Protein AF-A0A1G7RNS8-F1 (afdb_monomer_lite)

Sequence (143 aa):
MLADTDDGALLGLLHNKNTRREAFEQVLKKYQQKIYFFLRRTGLEHEVTDELVQDVFLKFWKLPNAEQESNSLIITLYRLSVARLKNSHPAGLQGLTQQEQIIVVLKTQEDFDFQEIAQIVAIPVNEVRSLFKTGIIKINDQL

Radius of gyration: 15.94 Å; chains: 1; bounding box: 41×28×45 Å

Organism: NCBI:txid551996

Secondary structure (DSSP, 8-state):
------HHHHHHHHHSTTTHHHHHHHHHHHHHHHHHHHHHHTT--HHHHHHHHHHHHHHHHHS-HHHHHTS-HHHHHHHHHHHHHTTS----STTS-HHHHHHHHHHHTS---HHHHHHHHTS-HHHHHHHHHHHHHHHHTT-

Structure (mmCIF, N/CA/C/O backbone):
data_AF-A0A1G7RNS8-F1
#
_entry.id   AF-A0A1G7RNS8-F1
#
loop_
_atom_site.group_PDB
_atom_site.id
_atom_site.type_symbol
_atom_site.label_atom_id
_atom_site.label_alt_id
_atom_site.label_comp_id
_atom_site.label_asym_id
_atom_site.label_entity_id
_atom_site.label_seq_id
_atom_site.pdbx_PDB_ins_code
_atom_site.Cartn_x
_atom_site.Cartn_y
_atom_site.Cartn_z
_atom_site.occupancy
_atom_site.B_iso_or_equiv
_atom_site.auth_seq_id
_atom_site.auth_comp_id
_atom_site.auth_asym_id
_atom_site.auth_atom_id
_atom_site.pdbx_PDB_model_num
ATOM 1 N N . MET A 1 1 ? -5.360 -5.399 -26.880 1.00 37.41 1 MET A N 1
ATOM 2 C CA . MET A 1 1 ? -5.325 -6.533 -25.934 1.00 37.41 1 MET A CA 1
ATOM 3 C C . MET A 1 1 ? -3.933 -6.526 -25.314 1.00 37.41 1 MET A C 1
ATOM 5 O O . MET A 1 1 ? -3.002 -6.996 -25.947 1.00 37.41 1 MET A O 1
ATOM 9 N N . LEU A 1 2 ? -3.736 -5.816 -24.199 1.00 38.81 2 LEU A N 1
ATOM 10 C CA . LEU A 1 2 ? -2.436 -5.799 -23.516 1.00 38.81 2 LEU A CA 1
ATOM 11 C C . LEU A 1 2 ? -2.506 -6.902 -22.473 1.00 38.81 2 LEU A C 1
ATOM 13 O O . LEU A 1 2 ? -3.398 -6.862 -21.629 1.00 38.81 2 LEU A O 1
ATOM 17 N N . ALA A 1 3 ? -1.665 -7.913 -22.670 1.00 41.41 3 ALA A N 1
ATOM 18 C CA . ALA A 1 3 ? -1.638 -9.139 -21.901 1.00 41.41 3 ALA A CA 1
ATOM 19 C C . ALA A 1 3 ? -1.590 -8.848 -20.401 1.00 41.41 3 ALA A C 1
ATOM 21 O O . ALA A 1 3 ? -0.997 -7.866 -19.954 1.00 41.41 3 ALA A O 1
ATOM 22 N N . ASP A 1 4 ? -2.239 -9.730 -19.658 1.00 59.00 4 ASP A N 1
ATOM 23 C CA . ASP A 1 4 ? -2.162 -9.863 -18.213 1.00 59.00 4 ASP A CA 1
ATOM 24 C C . ASP A 1 4 ? -0.733 -10.315 -17.855 1.00 59.00 4 ASP A C 1
ATOM 26 O O . ASP A 1 4 ? -0.477 -11.486 -17.590 1.00 59.00 4 ASP A O 1
ATOM 30 N N . THR A 1 5 ? 0.248 -9.420 -18.030 1.00 67.31 5 THR A N 1
ATOM 31 C CA . THR A 1 5 ? 1.661 -9.744 -17.829 1.00 67.31 5 THR A CA 1
ATOM 32 C C . THR A 1 5 ? 1.846 -10.125 -16.367 1.00 67.31 5 THR A C 1
ATOM 34 O O . THR A 1 5 ? 1.514 -9.352 -15.458 1.00 67.31 5 THR A O 1
ATOM 37 N N . ASP A 1 6 ? 2.352 -11.338 -16.160 1.00 85.75 6 ASP A N 1
ATOM 38 C CA . ASP A 1 6 ? 2.655 -11.876 -14.842 1.00 85.75 6 ASP A CA 1
ATOM 39 C C . ASP A 1 6 ? 3.647 -10.973 -14.091 1.00 85.75 6 ASP A C 1
ATOM 41 O O . ASP A 1 6 ? 4.542 -10.362 -14.686 1.00 85.75 6 ASP A O 1
ATOM 45 N N . ASP A 1 7 ? 3.490 -10.885 -12.772 1.00 88.12 7 ASP A N 1
ATOM 46 C CA . ASP A 1 7 ? 4.311 -10.010 -11.933 1.00 88.12 7 ASP A CA 1
ATOM 47 C C . ASP A 1 7 ? 5.791 -10.397 -11.955 1.00 88.12 7 ASP A C 1
ATOM 49 O O . ASP A 1 7 ? 6.652 -9.515 -11.952 1.00 88.12 7 ASP A O 1
ATOM 53 N N . GLY A 1 8 ? 6.101 -11.694 -12.044 1.00 87.06 8 GLY A N 1
ATOM 54 C CA . GLY A 1 8 ? 7.474 -12.172 -12.171 1.00 87.06 8 GLY A CA 1
ATOM 55 C C . GLY A 1 8 ? 8.115 -11.719 -13.483 1.00 87.06 8 GLY A C 1
ATOM 56 O O . GLY A 1 8 ? 9.261 -11.262 -13.497 1.00 87.06 8 GLY A O 1
ATOM 57 N N . ALA A 1 9 ? 7.360 -11.759 -14.583 1.00 90.19 9 ALA A N 1
ATOM 58 C CA . ALA A 1 9 ? 7.825 -11.247 -15.870 1.00 90.19 9 ALA A CA 1
ATOM 59 C C . ALA A 1 9 ? 8.035 -9.721 -15.839 1.00 90.19 9 ALA A C 1
ATOM 61 O O . ALA A 1 9 ? 9.057 -9.230 -16.326 1.00 90.19 9 ALA A O 1
ATOM 62 N N . LEU A 1 10 ? 7.113 -8.967 -15.225 1.00 92.12 10 LEU A N 1
ATOM 63 C CA . LEU A 1 10 ? 7.252 -7.516 -15.054 1.00 92.12 10 LEU A CA 1
ATOM 64 C C . LEU A 1 10 ? 8.487 -7.147 -14.225 1.00 92.12 10 LEU A C 1
ATOM 66 O O . LEU A 1 10 ? 9.198 -6.216 -14.601 1.00 92.12 10 LEU A O 1
ATOM 70 N N . LEU A 1 11 ? 8.780 -7.886 -13.151 1.00 91.00 11 LEU A N 1
ATOM 71 C CA . LEU A 1 11 ? 9.992 -7.697 -12.345 1.00 91.00 11 LEU A CA 1
ATOM 72 C C . LEU A 1 11 ? 11.264 -7.871 -13.179 1.00 91.00 11 LEU A C 1
ATOM 74 O O . LEU A 1 11 ? 12.132 -6.998 -13.173 1.00 91.00 11 LEU A O 1
ATOM 78 N N . GLY A 1 12 ? 11.349 -8.940 -13.977 1.00 90.38 12 GLY A N 1
ATOM 79 C CA . GLY A 1 12 ? 12.488 -9.151 -14.874 1.00 90.38 12 GLY A CA 1
ATOM 80 C C . GLY A 1 12 ? 12.701 -7.984 -15.848 1.00 90.38 12 GLY A C 1
ATOM 81 O O . GLY A 1 12 ? 13.829 -7.527 -16.052 1.00 90.38 12 GLY A O 1
ATOM 82 N N . LEU A 1 13 ? 11.612 -7.445 -16.407 1.00 92.31 13 LEU A N 1
ATOM 83 C CA . LEU A 1 13 ? 11.660 -6.301 -17.322 1.00 92.31 13 LEU A CA 1
ATOM 84 C C . LEU A 1 13 ? 11.985 -4.975 -16.614 1.00 92.31 13 LEU A C 1
ATOM 86 O O . LEU A 1 13 ? 12.632 -4.118 -17.218 1.00 92.31 13 LEU A O 1
ATOM 90 N N . LEU A 1 14 ? 11.582 -4.793 -15.353 1.00 92.75 14 LEU A N 1
ATOM 91 C CA . LEU A 1 14 ? 11.931 -3.619 -14.543 1.00 92.75 14 LEU A CA 1
ATOM 92 C C . LEU A 1 14 ? 13.438 -3.536 -14.271 1.00 92.75 14 LEU A C 1
ATOM 94 O O . LE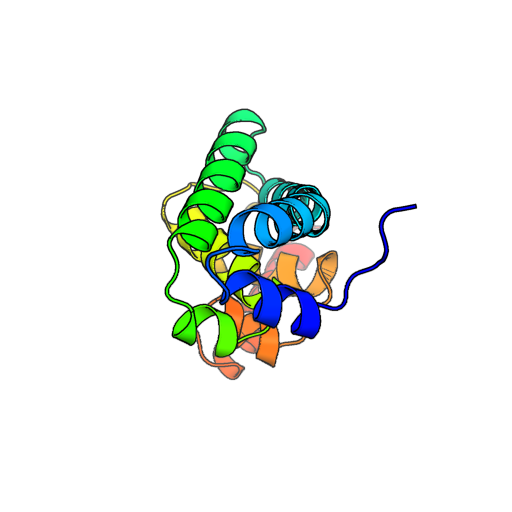U A 1 14 ? 14.001 -2.439 -14.223 1.00 92.75 14 LEU A O 1
ATOM 98 N N . HIS A 1 15 ? 14.113 -4.676 -14.126 1.00 90.44 15 HIS A N 1
ATOM 99 C CA . HIS A 1 15 ? 15.539 -4.699 -13.791 1.00 90.44 15 HIS A CA 1
ATOM 100 C C . HIS A 1 15 ? 16.447 -4.442 -14.992 1.00 90.44 15 HIS A C 1
ATOM 102 O O . HIS A 1 15 ? 17.586 -3.993 -14.826 1.00 90.44 15 HIS A O 1
ATOM 108 N N . ASN A 1 16 ? 15.942 -4.653 -16.206 1.00 91.94 16 ASN A N 1
ATOM 109 C CA . ASN A 1 16 ? 16.656 -4.3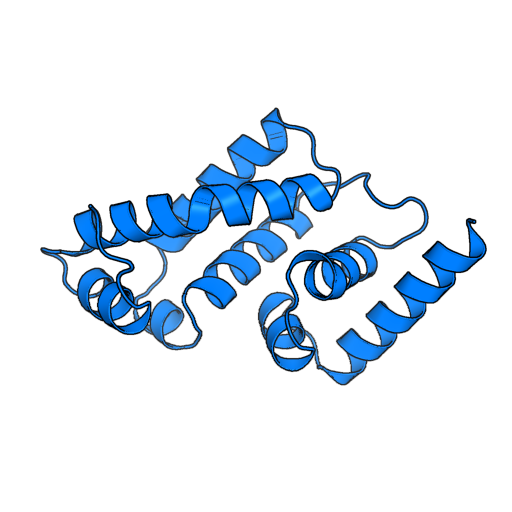28 -17.428 1.00 91.94 16 ASN A CA 1
ATOM 110 C C . ASN A 1 16 ? 16.423 -2.859 -17.818 1.00 91.94 16 ASN A C 1
ATOM 112 O O . ASN A 1 16 ? 15.309 -2.432 -18.104 1.00 91.94 16 ASN A O 1
ATOM 116 N N . LYS A 1 17 ? 17.511 -2.080 -17.885 1.00 92.31 17 LYS A N 1
ATOM 117 C CA . LYS A 1 17 ? 17.482 -0.637 -18.187 1.00 92.31 17 LYS A CA 1
ATOM 118 C C . LYS A 1 17 ? 16.749 -0.290 -19.486 1.00 92.31 17 LYS A C 1
ATOM 120 O O . LYS A 1 17 ? 16.117 0.759 -19.542 1.00 92.31 17 LYS A O 1
ATOM 125 N N . ASN A 1 18 ? 16.822 -1.154 -20.498 1.00 95.31 18 ASN A N 1
ATOM 126 C CA . ASN A 1 18 ? 16.217 -0.902 -21.807 1.00 95.31 18 ASN A CA 1
ATOM 127 C C . ASN A 1 18 ? 14.695 -1.099 -21.792 1.00 95.31 18 ASN A C 1
ATOM 129 O O . ASN A 1 18 ? 13.991 -0.423 -22.531 1.00 95.31 18 ASN A O 1
ATOM 133 N N . THR A 1 19 ? 14.189 -1.982 -20.927 1.00 95.19 19 THR A N 1
ATOM 134 C CA . THR A 1 19 ? 12.760 -2.328 -20.825 1.00 95.19 19 THR A CA 1
ATOM 135 C C . THR A 1 19 ? 12.081 -1.711 -19.603 1.00 95.19 19 THR A C 1
ATOM 137 O O . THR A 1 19 ? 10.857 -1.717 -19.509 1.00 95.19 19 THR A O 1
ATOM 140 N N . ARG A 1 20 ? 12.851 -1.140 -18.667 1.00 94.00 20 ARG A N 1
ATOM 141 C CA . ARG A 1 20 ? 12.362 -0.639 -17.374 1.00 94.00 20 ARG A CA 1
ATOM 142 C C . ARG A 1 20 ? 11.208 0.347 -17.509 1.00 94.00 20 ARG A C 1
ATOM 144 O O . ARG A 1 20 ? 10.253 0.265 -16.745 1.00 94.00 20 ARG A O 1
ATOM 151 N N . ARG A 1 21 ? 11.285 1.274 -18.470 1.00 95.38 21 ARG A N 1
ATOM 152 C CA . ARG A 1 21 ? 10.230 2.277 -18.699 1.00 95.38 21 ARG A CA 1
ATOM 153 C C . ARG A 1 21 ? 8.914 1.619 -19.117 1.00 95.38 21 ARG A C 1
ATOM 155 O O . ARG A 1 21 ? 7.886 1.882 -18.509 1.00 95.38 21 ARG A O 1
ATOM 162 N N . GLU A 1 22 ? 8.965 0.737 -20.106 1.00 95.00 22 GLU A N 1
ATOM 163 C CA . GLU A 1 22 ? 7.792 0.028 -20.637 1.00 95.00 22 GLU A CA 1
ATOM 164 C C . GLU A 1 22 ? 7.199 -0.932 -19.597 1.00 95.00 22 GLU A C 1
ATOM 166 O O . GLU A 1 22 ? 5.981 -1.053 -19.468 1.00 95.00 22 GLU A O 1
ATOM 171 N N . ALA A 1 23 ? 8.054 -1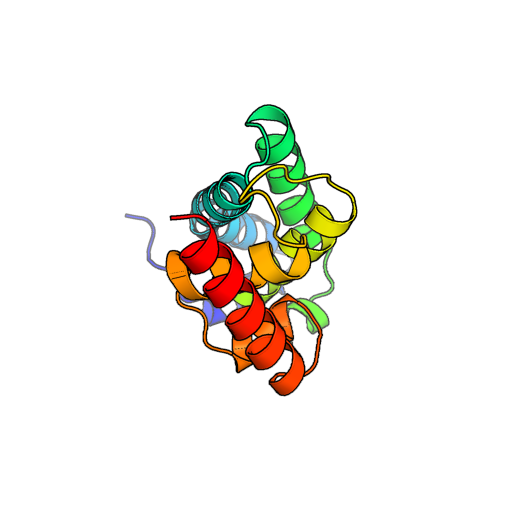.584 -18.807 1.00 94.56 23 ALA A N 1
ATOM 172 C CA . ALA A 1 23 ? 7.632 -2.409 -17.681 1.00 94.56 23 ALA A CA 1
ATOM 173 C C . ALA A 1 23 ? 6.912 -1.572 -16.616 1.00 94.56 23 ALA A C 1
ATOM 175 O O . ALA A 1 23 ? 5.852 -1.956 -16.130 1.00 94.56 23 ALA A O 1
ATOM 176 N N . PHE A 1 24 ? 7.442 -0.394 -16.287 1.00 95.38 24 PHE A N 1
ATOM 177 C CA . PHE A 1 24 ? 6.811 0.509 -15.332 1.00 95.38 24 PHE A CA 1
ATOM 178 C C . PHE A 1 24 ? 5.475 1.069 -15.834 1.00 95.38 24 PHE A C 1
ATOM 180 O O . PHE A 1 24 ? 4.533 1.166 -15.053 1.00 95.38 24 PHE A O 1
ATOM 187 N N . GLU A 1 25 ? 5.342 1.374 -17.126 1.00 96.00 25 GLU A N 1
ATOM 188 C CA . GLU A 1 25 ? 4.054 1.752 -17.728 1.00 96.00 25 GLU A CA 1
ATOM 189 C C . GLU A 1 25 ? 3.005 0.639 -17.567 1.00 96.00 25 GLU A C 1
ATOM 191 O O . GLU A 1 25 ? 1.842 0.915 -17.261 1.00 96.00 25 GLU A O 1
ATOM 196 N N . GLN A 1 26 ? 3.412 -0.628 -17.690 1.00 95.12 26 GLN A N 1
ATOM 197 C CA . GLN A 1 26 ? 2.534 -1.768 -17.413 1.00 95.12 26 GLN A CA 1
ATOM 198 C C . GLN A 1 26 ? 2.175 -1.879 -15.925 1.00 95.12 26 GLN A C 1
ATOM 200 O O . GLN A 1 26 ? 1.010 -2.109 -15.604 1.00 95.12 26 GLN A O 1
ATOM 205 N N . VAL A 1 27 ? 3.130 -1.653 -15.017 1.00 95.12 27 VAL A N 1
ATOM 206 C CA . VAL A 1 27 ? 2.881 -1.613 -13.563 1.00 95.12 27 VAL A CA 1
ATOM 207 C C . VAL A 1 27 ? 1.881 -0.512 -13.208 1.00 95.12 27 VAL A C 1
ATOM 209 O O . VAL A 1 27 ? 0.923 -0.777 -12.482 1.00 95.12 27 VAL A O 1
ATOM 212 N N . LEU A 1 28 ? 2.051 0.699 -13.748 1.00 95.94 28 LEU A N 1
ATOM 213 C CA . LEU A 1 28 ? 1.101 1.802 -13.577 1.00 95.94 28 LEU A CA 1
ATOM 214 C C . LEU A 1 28 ? -0.292 1.384 -14.040 1.00 95.94 28 LEU A C 1
ATOM 216 O O . LEU A 1 28 ? -1.248 1.444 -13.269 1.00 95.94 28 LEU A O 1
ATOM 220 N N . LYS A 1 29 ? -0.401 0.888 -15.274 1.00 95.25 29 LYS A N 1
ATOM 221 C CA . LYS A 1 29 ? -1.680 0.468 -15.848 1.00 95.25 29 LYS A CA 1
ATOM 222 C C . LYS A 1 29 ? -2.369 -0.622 -15.021 1.00 95.25 29 LYS A C 1
ATOM 224 O O . LYS A 1 29 ? -3.591 -0.605 -14.901 1.00 95.25 29 LYS A O 1
ATOM 229 N N . LYS A 1 30 ? -1.598 -1.560 -14.467 1.00 94.69 30 LYS A N 1
ATOM 230 C CA . LYS A 1 30 ? -2.107 -2.691 -13.682 1.00 94.69 30 LYS A CA 1
ATOM 231 C C . LYS A 1 30 ? -2.537 -2.278 -12.273 1.00 94.69 30 LYS A C 1
ATOM 233 O O . LYS A 1 30 ? -3.543 -2.778 -11.775 1.00 94.69 30 LYS A O 1
ATOM 238 N N . TYR A 1 31 ? -1.808 -1.362 -11.633 1.00 96.50 31 TYR A N 1
ATOM 239 C CA . TYR A 1 31 ? -1.936 -1.137 -10.191 1.00 96.50 31 TYR A CA 1
ATOM 240 C C . TYR A 1 31 ? -2.408 0.249 -9.767 1.00 96.50 31 TYR A C 1
ATOM 242 O O . TYR A 1 31 ? -2.889 0.383 -8.644 1.00 96.50 31 TYR A O 1
ATOM 250 N N . GLN A 1 32 ? -2.337 1.271 -10.622 1.00 96.88 32 GLN A N 1
ATOM 251 C CA . GLN A 1 32 ? -2.677 2.645 -10.236 1.00 96.88 32 GLN A CA 1
ATOM 252 C C . GLN A 1 32 ? -4.090 2.755 -9.658 1.00 96.88 32 GLN A C 1
ATOM 254 O O . GLN A 1 32 ? -4.269 3.300 -8.572 1.00 96.88 32 GLN A O 1
ATOM 259 N N . GLN A 1 33 ? -5.084 2.186 -10.344 1.00 96.44 33 GLN A N 1
ATOM 260 C CA . GLN A 1 33 ? -6.474 2.219 -9.889 1.00 96.44 33 GLN A CA 1
ATOM 261 C C . GLN A 1 33 ? -6.666 1.474 -8.558 1.00 96.44 33 GLN A C 1
ATOM 263 O O . GLN A 1 33 ? -7.398 1.935 -7.685 1.00 96.44 33 GLN A O 1
ATOM 268 N N . LYS A 1 34 ? -5.992 0.334 -8.384 1.00 95.69 34 LYS A N 1
ATOM 269 C CA . LYS A 1 34 ? -6.067 -0.461 -7.156 1.00 95.69 34 LYS A CA 1
ATOM 270 C C . LYS A 1 34 ? -5.496 0.313 -5.961 1.00 95.69 34 LYS A C 1
ATOM 272 O O . LYS A 1 34 ? -6.166 0.429 -4.938 1.00 95.69 34 LYS A O 1
ATOM 277 N N . ILE A 1 35 ? -4.320 0.923 -6.125 1.00 97.75 35 ILE A N 1
ATOM 278 C CA . ILE A 1 35 ? -3.698 1.763 -5.090 1.00 97.75 35 ILE A CA 1
ATOM 279 C C . ILE A 1 35 ? -4.552 2.997 -4.781 1.00 97.75 35 ILE A C 1
ATOM 281 O O . ILE A 1 35 ? -4.745 3.330 -3.614 1.00 97.75 35 ILE A O 1
ATOM 285 N N . TYR A 1 36 ? -5.123 3.633 -5.805 1.00 97.19 36 TYR A N 1
ATOM 286 C CA . TYR A 1 36 ? -6.044 4.752 -5.628 1.00 97.19 36 TYR A CA 1
ATOM 287 C C . TYR A 1 36 ? -7.252 4.373 -4.766 1.00 97.19 36 TYR A C 1
ATOM 289 O O . TYR A 1 36 ? -7.557 5.049 -3.783 1.00 97.19 36 TYR A O 1
ATOM 297 N N . PHE A 1 37 ? -7.931 3.269 -5.092 1.00 96.19 37 PHE A N 1
ATOM 298 C CA . PHE A 1 37 ? -9.102 2.843 -4.330 1.00 96.19 37 PHE A CA 1
ATOM 299 C C . PHE A 1 37 ? -8.757 2.427 -2.902 1.00 96.19 37 PHE A C 1
ATOM 301 O O . PHE A 1 37 ? -9.506 2.769 -1.989 1.00 96.19 37 PHE A O 1
ATOM 308 N N . PHE A 1 38 ? -7.624 1.756 -2.690 1.00 95.38 38 PHE A N 1
ATOM 309 C CA . PHE A 1 38 ? -7.133 1.456 -1.347 1.00 95.38 38 PHE A CA 1
ATOM 310 C C . PHE A 1 38 ? -6.964 2.735 -0.511 1.00 95.38 38 PHE A C 1
ATOM 312 O O . PHE A 1 38 ? -7.515 2.832 0.585 1.00 95.38 38 PHE A O 1
ATOM 319 N N . LEU A 1 39 ? -6.267 3.743 -1.044 1.00 94.62 39 LEU A N 1
ATOM 320 C CA . LEU A 1 39 ? -6.059 5.024 -0.363 1.00 94.62 39 LEU A CA 1
ATOM 321 C C . LEU A 1 39 ? -7.382 5.772 -0.120 1.00 94.62 39 LEU A C 1
ATOM 323 O O . LEU A 1 39 ? -7.583 6.330 0.953 1.00 94.62 39 LEU A O 1
ATOM 327 N N . ARG A 1 40 ? -8.342 5.722 -1.050 1.00 92.94 40 ARG A N 1
ATOM 328 C CA . ARG A 1 40 ? -9.683 6.299 -0.835 1.00 92.94 40 ARG A CA 1
ATOM 329 C C . ARG A 1 40 ? -10.461 5.602 0.275 1.00 92.94 40 ARG A C 1
ATOM 331 O O . ARG A 1 40 ? -11.172 6.265 1.026 1.00 92.94 40 ARG A O 1
ATOM 338 N N . ARG A 1 41 ? -10.324 4.281 0.417 1.00 91.12 41 ARG A N 1
ATOM 339 C CA . ARG A 1 41 ? -10.977 3.505 1.488 1.00 91.12 41 ARG A CA 1
ATOM 340 C C . ARG A 1 41 ? -10.446 3.842 2.878 1.00 91.12 41 ARG A C 1
ATOM 342 O O . ARG A 1 41 ? -11.141 3.582 3.857 1.00 91.12 41 ARG A O 1
ATOM 349 N N . THR A 1 42 ? -9.272 4.466 2.986 1.00 88.25 42 THR A N 1
ATOM 350 C CA . THR A 1 42 ? -8.800 5.022 4.262 1.00 88.25 42 THR A CA 1
ATOM 351 C C . THR A 1 42 ? -9.423 6.392 4.579 1.00 88.25 42 THR A C 1
ATOM 353 O O . THR A 1 42 ? -9.165 6.965 5.632 1.00 88.25 42 THR A O 1
ATOM 356 N N . GLY A 1 43 ? -10.315 6.916 3.735 1.00 87.94 43 GLY A N 1
ATOM 357 C CA . GLY A 1 43 ? -11.015 8.178 3.987 1.00 87.94 43 GLY A CA 1
ATOM 358 C C . GLY A 1 43 ? -10.170 9.418 3.697 1.00 87.94 43 GLY A C 1
ATOM 359 O O . GLY A 1 43 ? -10.411 10.468 4.281 1.00 87.94 43 GLY A O 1
ATOM 360 N N . LEU A 1 44 ? -9.164 9.300 2.829 1.00 90.06 44 LEU A N 1
ATOM 361 C CA . LEU A 1 44 ? -8.458 10.451 2.268 1.00 90.06 44 LEU A CA 1
ATOM 362 C C . LEU A 1 44 ? -9.306 11.144 1.214 1.00 90.06 44 LEU A C 1
ATOM 364 O O . LEU A 1 44 ? -9.932 10.451 0.420 1.00 90.06 44 LEU A O 1
ATOM 368 N N . GLU A 1 45 ? -9.243 12.474 1.132 1.00 91.12 45 GLU A N 1
ATOM 369 C CA . GLU A 1 45 ? -9.862 13.268 0.061 1.00 91.12 45 GLU A CA 1
ATOM 370 C C . GLU A 1 45 ? -9.251 12.993 -1.321 1.00 91.12 45 GLU A C 1
ATOM 372 O O . GLU A 1 45 ? -8.133 12.486 -1.428 1.00 91.12 45 GLU A O 1
ATOM 377 N N . HIS A 1 46 ? -9.990 13.301 -2.392 1.00 92.38 46 HIS A N 1
ATOM 378 C CA . HIS A 1 46 ? -9.577 12.983 -3.766 1.00 92.38 46 HIS A CA 1
ATOM 379 C C . HIS A 1 46 ? -8.225 13.609 -4.129 1.00 92.38 46 HIS A C 1
ATOM 381 O O . HIS A 1 46 ? -7.329 12.884 -4.549 1.00 92.38 46 HIS A O 1
ATOM 387 N N . GLU A 1 47 ? -8.050 14.909 -3.874 1.00 93.00 47 GLU A N 1
ATOM 388 C CA . GLU A 1 47 ? -6.811 15.637 -4.186 1.00 93.00 47 GLU A CA 1
ATOM 389 C C . GLU A 1 47 ? -5.596 15.040 -3.460 1.00 93.00 47 GLU A C 1
ATOM 391 O O . GLU A 1 47 ? -4.562 14.777 -4.072 1.00 93.00 47 GLU A O 1
ATOM 396 N N . VAL A 1 48 ? -5.753 14.729 -2.168 1.00 92.81 48 VAL A N 1
ATOM 397 C CA . VAL A 1 48 ? -4.703 14.087 -1.360 1.00 92.81 48 VAL A CA 1
ATOM 398 C C . VAL A 1 48 ? -4.411 12.677 -1.871 1.00 92.81 48 VAL A C 1
ATOM 400 O O . VAL A 1 48 ? -3.263 12.242 -1.908 1.00 92.81 48 VAL A O 1
ATOM 403 N N . THR A 1 49 ? -5.446 11.943 -2.280 1.00 95.44 49 THR A N 1
ATOM 404 C CA . THR A 1 49 ? -5.288 10.591 -2.823 1.00 95.44 49 THR A CA 1
ATOM 405 C C . THR A 1 49 ? -4.487 10.621 -4.123 1.00 95.44 49 THR A C 1
ATOM 407 O O . THR A 1 49 ? -3.562 9.824 -4.273 1.00 95.44 49 THR A O 1
ATOM 410 N N . ASP A 1 50 ? -4.806 11.533 -5.042 1.00 96.50 50 ASP A N 1
ATOM 411 C CA . ASP A 1 50 ? -4.097 11.670 -6.317 1.00 96.50 50 ASP A CA 1
ATOM 412 C C . ASP A 1 50 ? -2.610 11.991 -6.105 1.00 96.50 50 ASP A C 1
ATOM 414 O O . ASP A 1 50 ? -1.746 11.331 -6.696 1.00 96.50 50 ASP A O 1
ATOM 418 N N . GLU A 1 51 ? -2.302 12.928 -5.200 1.00 95.88 51 GLU A N 1
ATOM 419 C CA . GLU A 1 51 ? -0.925 13.263 -4.820 1.00 95.88 51 GLU A CA 1
ATOM 420 C C . GLU A 1 51 ? -0.187 12.032 -4.280 1.00 95.88 51 GLU A C 1
ATOM 422 O O . GLU A 1 51 ? 0.898 11.689 -4.759 1.00 95.88 51 GLU A O 1
ATOM 427 N N . LEU A 1 52 ? -0.793 11.307 -3.335 1.00 96.12 52 LEU A N 1
ATOM 428 C CA . LEU A 1 52 ? -0.175 10.124 -2.741 1.00 96.12 52 LEU A CA 1
ATOM 429 C C . LEU A 1 52 ? 0.039 8.996 -3.750 1.00 96.12 52 LEU A C 1
ATOM 431 O O . LEU A 1 52 ? 1.073 8.327 -3.691 1.00 96.12 52 LEU A O 1
ATOM 435 N N . VAL A 1 53 ? -0.892 8.779 -4.683 1.00 97.75 53 VAL A N 1
ATOM 436 C CA . VAL A 1 53 ? -0.728 7.789 -5.755 1.00 97.75 53 VAL A CA 1
ATOM 437 C C . VAL A 1 53 ? 0.496 8.130 -6.596 1.00 97.75 53 VAL A C 1
ATOM 439 O O . VAL A 1 53 ? 1.362 7.271 -6.781 1.00 97.75 53 VAL A O 1
ATOM 442 N N . GLN A 1 54 ? 0.618 9.378 -7.057 1.00 96.88 54 GLN A N 1
ATOM 443 C CA . GLN A 1 54 ? 1.795 9.819 -7.806 1.00 96.88 54 GLN A CA 1
ATOM 444 C C . GLN A 1 54 ? 3.075 9.547 -7.008 1.00 96.88 54 GLN A C 1
ATOM 446 O O . GLN A 1 54 ? 4.039 8.969 -7.516 1.00 96.88 54 GLN A O 1
ATOM 451 N N . ASP A 1 55 ? 3.061 9.907 -5.733 1.00 96.81 55 ASP A N 1
ATOM 452 C CA . ASP A 1 55 ? 4.185 9.760 -4.831 1.00 96.81 55 ASP A CA 1
ATOM 453 C C . ASP A 1 55 ? 4.600 8.298 -4.592 1.00 96.81 55 ASP A C 1
ATOM 455 O O . ASP A 1 55 ? 5.795 7.988 -4.475 1.00 96.81 55 ASP A O 1
ATOM 459 N N . VAL A 1 56 ? 3.634 7.382 -4.507 1.00 97.38 56 VAL A N 1
ATOM 460 C CA . VAL A 1 56 ? 3.870 5.937 -4.391 1.00 97.38 56 VAL A CA 1
ATOM 461 C C . VAL A 1 56 ? 4.596 5.423 -5.628 1.00 97.38 56 VAL A C 1
ATOM 463 O O . VAL A 1 56 ? 5.653 4.803 -5.495 1.00 97.38 56 VAL A O 1
ATOM 466 N N . PHE A 1 57 ? 4.094 5.727 -6.825 1.00 97.75 57 PHE A N 1
ATOM 467 C CA . PHE A 1 57 ? 4.695 5.231 -8.063 1.00 97.75 57 PHE A CA 1
ATOM 468 C C . PHE A 1 57 ? 6.036 5.898 -8.384 1.00 97.75 57 PHE A C 1
ATOM 470 O O . PHE A 1 57 ? 6.946 5.225 -8.867 1.00 97.75 57 PHE A O 1
ATOM 477 N N . LEU A 1 58 ? 6.224 7.176 -8.036 1.00 97.19 58 LEU A N 1
ATOM 478 C CA . LEU A 1 58 ? 7.528 7.839 -8.128 1.00 97.19 58 LEU A CA 1
ATOM 479 C C . LEU A 1 58 ? 8.563 7.202 -7.194 1.00 97.19 58 LEU A C 1
ATOM 481 O O . LEU A 1 58 ? 9.726 7.060 -7.578 1.00 97.19 58 LEU A O 1
ATOM 485 N N . LYS A 1 59 ? 8.168 6.801 -5.978 1.00 95.88 59 LYS A N 1
ATOM 486 C CA . LYS A 1 59 ? 9.059 6.053 -5.077 1.00 95.88 59 LYS A CA 1
ATOM 487 C C . LYS A 1 59 ? 9.340 4.654 -5.595 1.00 95.88 59 LYS A C 1
ATOM 489 O O . LYS A 1 59 ? 10.498 4.253 -5.587 1.00 95.88 59 LYS A O 1
ATOM 494 N N . PHE A 1 60 ? 8.326 3.949 -6.089 1.00 96.44 60 PHE A N 1
ATOM 495 C CA . PHE A 1 60 ? 8.500 2.627 -6.683 1.00 96.44 60 PHE A CA 1
ATOM 496 C C . PHE A 1 60 ? 9.484 2.664 -7.861 1.00 96.44 60 PHE A C 1
ATOM 498 O O . PHE A 1 60 ? 10.400 1.847 -7.923 1.00 96.44 60 PHE A O 1
ATOM 505 N N . TRP A 1 61 ? 9.365 3.664 -8.743 1.00 95.56 61 TRP A N 1
ATOM 506 C CA . TRP A 1 61 ? 10.296 3.873 -9.853 1.00 95.56 61 TRP A CA 1
ATOM 507 C C . TRP A 1 61 ? 11.743 4.053 -9.392 1.00 95.56 61 TRP A C 1
ATOM 509 O O . TRP A 1 61 ? 12.656 3.590 -10.069 1.00 95.56 61 TRP A O 1
ATOM 519 N N . LYS A 1 62 ? 11.968 4.724 -8.258 1.00 94.38 62 LYS A N 1
ATOM 520 C CA . LYS A 1 62 ? 13.305 4.981 -7.698 1.00 94.38 62 LYS A CA 1
ATOM 521 C C . LYS A 1 62 ? 13.826 3.841 -6.819 1.00 94.38 62 LYS A C 1
ATOM 523 O O . LYS A 1 62 ? 14.982 3.900 -6.405 1.00 94.38 62 LYS A O 1
ATOM 528 N N . LEU A 1 63 ? 13.000 2.838 -6.526 1.00 92.38 63 LEU A N 1
ATOM 529 C CA . LEU A 1 63 ? 13.353 1.749 -5.624 1.00 92.38 63 LEU A CA 1
ATOM 530 C C . LEU A 1 63 ? 14.490 0.895 -6.227 1.00 92.38 63 LEU A C 1
ATOM 532 O O . LEU A 1 63 ? 14.490 0.651 -7.441 1.00 92.38 63 LEU A O 1
ATOM 536 N N . PRO A 1 64 ? 15.469 0.446 -5.421 1.00 87.88 64 PRO A N 1
ATOM 537 C CA . PRO A 1 64 ? 16.483 -0.501 -5.873 1.00 87.88 64 PRO A CA 1
ATOM 538 C C . PRO A 1 64 ? 15.867 -1.840 -6.294 1.00 87.88 64 PRO A C 1
ATOM 540 O O . PRO A 1 64 ? 14.948 -2.334 -5.643 1.00 87.88 64 PRO A O 1
ATOM 543 N N . ASN A 1 65 ? 16.427 -2.472 -7.330 1.00 85.81 65 ASN A N 1
ATOM 544 C CA . ASN A 1 65 ? 15.948 -3.765 -7.841 1.00 85.81 65 ASN A CA 1
ATOM 545 C C . ASN A 1 65 ? 15.891 -4.844 -6.739 1.00 85.81 65 ASN A C 1
ATOM 547 O O . ASN A 1 65 ? 14.907 -5.560 -6.628 1.00 85.81 65 ASN A O 1
ATOM 551 N N . ALA A 1 66 ? 16.900 -4.905 -5.861 1.00 78.50 66 ALA A N 1
ATOM 552 C CA . ALA A 1 66 ? 16.938 -5.877 -4.763 1.00 78.50 66 ALA A CA 1
ATOM 553 C C . ALA A 1 66 ? 15.741 -5.746 -3.799 1.00 78.50 66 ALA A C 1
ATOM 555 O O . ALA A 1 66 ? 15.242 -6.738 -3.272 1.00 78.50 66 ALA A O 1
ATOM 556 N N . GLU A 1 67 ? 15.249 -4.524 -3.581 1.00 78.62 67 GLU A N 1
ATOM 557 C CA . GLU A 1 67 ? 14.059 -4.302 -2.759 1.00 78.62 67 GLU A CA 1
ATOM 558 C C . GLU A 1 67 ? 12.780 -4.712 -3.501 1.00 78.62 67 GLU A C 1
ATOM 560 O O . GLU A 1 67 ? 11.871 -5.253 -2.874 1.00 78.62 67 GLU A O 1
ATOM 565 N N . GLN A 1 68 ? 12.730 -4.527 -4.825 1.00 80.94 68 GLN A N 1
ATOM 566 C CA . GLN A 1 68 ? 11.619 -4.975 -5.675 1.00 80.94 68 GLN A CA 1
ATOM 567 C C . GLN A 1 68 ? 11.522 -6.509 -5.750 1.00 80.94 68 GLN A C 1
ATOM 569 O O . GLN A 1 68 ? 10.418 -7.030 -5.823 1.00 80.94 68 GLN A O 1
ATOM 574 N N . GLU A 1 69 ? 12.646 -7.231 -5.684 1.00 77.94 69 GLU A N 1
ATOM 575 C CA . GLU A 1 69 ? 12.690 -8.707 -5.695 1.00 77.94 69 GLU A CA 1
ATOM 576 C C . GLU A 1 69 ? 12.280 -9.340 -4.364 1.00 77.94 69 GLU A C 1
ATOM 578 O O . GLU A 1 69 ? 11.785 -10.464 -4.331 1.00 77.94 69 GLU A O 1
ATOM 583 N N . SER A 1 70 ? 12.496 -8.630 -3.255 1.00 72.69 70 SER A N 1
ATOM 584 C CA . SER A 1 70 ? 12.289 -9.173 -1.907 1.00 72.69 70 SER A CA 1
ATOM 585 C C . SER A 1 70 ? 10.826 -9.472 -1.564 1.00 72.69 70 SER A C 1
ATOM 587 O O . SER A 1 70 ? 10.558 -10.188 -0.602 1.00 72.69 70 SER A O 1
ATOM 589 N N . ASN A 1 71 ? 9.881 -8.901 -2.311 1.00 73.56 71 ASN A N 1
ATOM 590 C CA . ASN A 1 71 ? 8.444 -9.031 -2.095 1.00 73.56 71 ASN A CA 1
ATOM 591 C C . ASN A 1 71 ? 7.724 -9.070 -3.448 1.00 73.56 71 ASN A C 1
ATOM 593 O O . ASN A 1 71 ? 8.281 -8.667 -4.465 1.00 73.56 71 ASN A O 1
ATOM 597 N N . SER A 1 72 ? 6.452 -9.475 -3.472 1.00 89.62 72 SER A N 1
ATOM 598 C CA . SER A 1 72 ? 5.653 -9.298 -4.689 1.00 89.62 72 SER A CA 1
ATOM 599 C C . SER A 1 72 ? 5.518 -7.808 -5.044 1.00 89.62 72 SER A C 1
ATOM 601 O O . SER A 1 72 ? 5.574 -6.928 -4.170 1.00 89.62 72 SER A O 1
ATOM 603 N N . LEU A 1 73 ? 5.315 -7.506 -6.332 1.00 92.06 73 LEU A N 1
ATOM 604 C CA . LEU A 1 73 ? 5.083 -6.134 -6.800 1.00 92.06 73 LEU A CA 1
ATOM 605 C C . LEU A 1 73 ? 3.926 -5.488 -6.045 1.00 92.06 73 LEU A C 1
ATOM 607 O O . LEU A 1 73 ? 4.041 -4.349 -5.586 1.00 92.06 73 LEU A O 1
ATOM 611 N N . ILE A 1 74 ? 2.836 -6.238 -5.873 1.00 93.06 74 ILE A N 1
ATOM 612 C CA . ILE A 1 74 ? 1.662 -5.729 -5.184 1.00 93.06 74 ILE A CA 1
ATOM 613 C C . ILE A 1 74 ? 1.960 -5.418 -3.714 1.00 93.06 74 ILE A C 1
ATOM 615 O O . ILE A 1 74 ? 1.695 -4.301 -3.276 1.00 93.06 74 ILE A O 1
ATOM 619 N N . ILE A 1 75 ? 2.623 -6.316 -2.977 1.00 94.62 75 ILE A N 1
ATOM 620 C CA . ILE A 1 75 ? 3.021 -6.065 -1.582 1.00 94.62 75 ILE A CA 1
ATOM 621 C C . ILE A 1 75 ? 3.907 -4.819 -1.499 1.00 94.62 75 ILE A C 1
ATOM 623 O O . ILE A 1 75 ? 3.679 -3.954 -0.655 1.00 94.62 75 ILE A O 1
ATOM 627 N N . THR A 1 76 ? 4.873 -4.667 -2.407 1.00 95.69 76 THR A N 1
ATOM 628 C CA . THR A 1 76 ? 5.769 -3.501 -2.442 1.00 95.69 76 THR A CA 1
ATOM 629 C C . THR A 1 76 ? 5.003 -2.187 -2.631 1.00 95.69 76 THR A C 1
ATOM 631 O O . THR A 1 76 ? 5.265 -1.211 -1.923 1.00 95.69 76 THR A O 1
ATOM 634 N N . LEU A 1 77 ? 4.018 -2.147 -3.532 1.00 96.81 77 LEU A N 1
ATOM 635 C CA . LEU A 1 77 ? 3.196 -0.954 -3.758 1.00 96.81 77 LEU A CA 1
ATOM 636 C C . LEU A 1 77 ? 2.319 -0.610 -2.544 1.00 96.81 77 LEU A C 1
ATOM 638 O O . LEU A 1 77 ? 2.236 0.562 -2.164 1.00 96.81 77 LEU A O 1
ATOM 642 N N . TYR A 1 78 ? 1.715 -1.601 -1.880 1.00 96.94 78 TYR A N 1
ATOM 643 C CA . TYR A 1 78 ? 0.944 -1.360 -0.652 1.00 96.94 78 TYR A CA 1
ATOM 644 C C . TYR A 1 78 ? 1.840 -0.943 0.520 1.00 96.94 78 TYR A C 1
ATOM 646 O O . TYR A 1 78 ? 1.469 -0.030 1.256 1.00 96.94 78 TYR A O 1
ATOM 654 N N . ARG A 1 79 ? 3.049 -1.509 0.660 1.00 95.75 79 ARG A N 1
ATOM 655 C CA . ARG A 1 79 ? 4.058 -1.061 1.644 1.00 95.75 79 ARG A CA 1
ATOM 656 C C . ARG A 1 79 ? 4.380 0.417 1.473 1.00 95.75 79 ARG A C 1
ATOM 658 O O . ARG A 1 79 ? 4.343 1.179 2.438 1.00 95.75 79 ARG A O 1
ATOM 665 N N . LEU A 1 80 ? 4.663 0.836 0.238 1.00 96.00 80 LEU A N 1
ATOM 666 C CA . LEU A 1 80 ? 4.924 2.239 -0.080 1.00 96.00 80 LEU A CA 1
ATOM 667 C C . LEU A 1 80 ? 3.705 3.117 0.225 1.00 96.00 80 LEU A C 1
ATOM 669 O O . LEU A 1 80 ? 3.871 4.190 0.801 1.00 96.00 80 LEU A O 1
ATOM 673 N N . SER A 1 81 ? 2.499 2.647 -0.094 1.00 96.38 81 SER A N 1
ATOM 674 C CA . SER A 1 81 ? 1.241 3.356 0.182 1.00 96.38 81 SER A CA 1
ATOM 675 C C . SER A 1 81 ? 1.013 3.557 1.682 1.00 96.38 81 SER A C 1
ATOM 677 O O . SER A 1 81 ? 0.791 4.681 2.129 1.00 96.38 81 SER A O 1
ATOM 679 N N . VAL A 1 82 ? 1.165 2.505 2.490 1.00 95.25 82 VAL A N 1
ATOM 680 C CA . VAL A 1 82 ? 1.063 2.576 3.956 1.00 95.25 82 VAL A CA 1
ATOM 681 C C . VAL A 1 82 ? 2.147 3.474 4.550 1.00 95.25 82 VAL A C 1
ATOM 683 O O . VAL A 1 82 ? 1.868 4.261 5.452 1.00 95.25 82 VAL A O 1
ATOM 686 N N . ALA A 1 83 ? 3.373 3.423 4.026 1.00 93.44 83 ALA A N 1
ATOM 687 C CA . ALA A 1 83 ? 4.440 4.319 4.461 1.00 93.44 83 ALA A CA 1
ATOM 688 C C . ALA A 1 83 ? 4.118 5.798 4.184 1.00 93.44 83 ALA A C 1
ATOM 690 O O . ALA A 1 83 ? 4.532 6.657 4.959 1.00 93.44 83 ALA A O 1
ATOM 691 N N . ARG A 1 84 ? 3.377 6.109 3.109 1.00 91.50 84 ARG A N 1
ATOM 692 C CA . ARG A 1 84 ? 2.886 7.471 2.846 1.00 91.50 84 ARG A CA 1
ATOM 693 C C . ARG A 1 84 ? 1.755 7.877 3.782 1.00 91.50 84 ARG A C 1
ATOM 695 O O . ARG A 1 84 ? 1.795 8.989 4.295 1.00 91.50 84 ARG A O 1
ATOM 702 N N . LEU A 1 85 ? 0.816 6.969 4.053 1.00 89.56 85 LEU A N 1
ATOM 703 C CA . LEU A 1 85 ? -0.316 7.228 4.947 1.00 89.56 85 LEU A CA 1
ATOM 704 C C . LEU A 1 85 ? 0.118 7.678 6.343 1.00 89.56 85 LEU A C 1
ATOM 706 O O . LEU A 1 85 ? -0.556 8.518 6.923 1.00 89.56 85 LEU A O 1
ATOM 710 N N . LYS A 1 86 ? 1.259 7.197 6.856 1.00 79.69 86 LYS A N 1
ATOM 711 C CA . LYS A 1 86 ? 1.805 7.626 8.159 1.00 79.69 86 LYS A CA 1
ATOM 712 C C . LYS A 1 86 ? 2.016 9.142 8.276 1.00 79.69 86 LYS A C 1
ATOM 714 O O . LYS A 1 86 ? 1.987 9.665 9.382 1.00 79.69 86 LYS A O 1
ATOM 719 N N . ASN A 1 87 ? 2.221 9.835 7.154 1.00 77.25 87 ASN A N 1
ATOM 720 C CA . ASN A 1 87 ? 2.406 11.290 7.111 1.00 77.25 87 ASN A CA 1
ATOM 721 C C . ASN A 1 87 ? 1.116 12.044 6.747 1.00 77.25 87 ASN A C 1
ATOM 723 O O . ASN A 1 87 ? 1.127 13.265 6.608 1.00 77.25 87 ASN A O 1
ATOM 727 N N . SER A 1 88 ? 0.015 11.320 6.561 1.00 77.56 88 SER A N 1
ATOM 728 C CA . SER A 1 88 ? -1.302 11.849 6.230 1.00 77.56 88 SER A CA 1
ATOM 729 C C . SER A 1 88 ? -2.262 11.604 7.393 1.00 77.56 88 SER A C 1
ATOM 731 O O . SER A 1 88 ? -2.044 10.721 8.220 1.00 77.56 88 SER A O 1
ATOM 733 N N . HIS A 1 89 ? -3.353 12.365 7.441 1.00 71.44 89 HIS A N 1
ATOM 734 C CA . HIS A 1 89 ? -4.392 12.221 8.463 1.00 71.44 89 HIS A CA 1
ATOM 735 C C . HIS A 1 89 ? -5.678 11.687 7.817 1.00 71.44 89 HIS A C 1
ATOM 737 O O . HIS A 1 89 ? -6.577 12.471 7.517 1.00 71.44 89 HIS A O 1
ATOM 743 N N . PRO A 1 90 ? -5.761 10.373 7.531 1.00 68.12 90 PRO A N 1
ATOM 744 C CA . PRO A 1 90 ? -7.003 9.762 7.083 1.00 68.12 90 PRO A CA 1
ATOM 745 C C . PRO A 1 90 ? -8.077 9.953 8.158 1.00 68.12 90 PRO A C 1
ATOM 747 O O . PRO A 1 90 ? -7.851 9.642 9.325 1.00 68.12 90 PRO A O 1
ATOM 750 N N . ALA A 1 91 ? -9.236 10.473 7.760 1.00 67.69 91 ALA A N 1
ATOM 751 C CA . ALA A 1 91 ? -10.384 10.681 8.645 1.00 67.69 91 ALA A CA 1
ATOM 752 C C . ALA A 1 91 ? -11.450 9.575 8.497 1.00 67.69 91 ALA A C 1
ATOM 754 O O . ALA A 1 91 ? -12.587 9.737 8.940 1.00 67.69 91 ALA A O 1
ATOM 755 N N . GLY A 1 92 ? -11.114 8.461 7.836 1.00 68.25 92 GLY A N 1
ATOM 756 C CA . GLY A 1 92 ? -12.025 7.325 7.687 1.00 68.25 92 GLY A CA 1
ATOM 757 C C . GLY A 1 92 ? -12.156 6.492 8.970 1.00 68.25 92 GLY A C 1
ATOM 758 O O . GLY A 1 92 ? -11.289 6.541 9.831 1.00 68.25 92 GLY A O 1
ATOM 759 N N . LEU A 1 93 ? -13.250 5.722 9.072 1.00 69.50 93 LEU A N 1
ATOM 760 C CA . LEU A 1 93 ? -13.634 4.874 10.221 1.00 69.50 93 LEU A CA 1
ATOM 761 C C . LEU A 1 93 ? -13.385 5.540 11.590 1.00 69.50 93 LEU A C 1
ATOM 763 O O . LEU A 1 93 ? -12.372 5.307 12.250 1.00 69.50 93 LEU A O 1
ATOM 767 N N . GLN A 1 94 ? -14.340 6.369 12.023 1.00 72.94 94 GLN A N 1
ATOM 768 C CA . GLN A 1 94 ? -14.252 7.103 13.289 1.00 72.94 94 GLN A CA 1
ATOM 769 C C . GLN A 1 94 ? -13.991 6.160 14.478 1.00 72.94 94 GLN A C 1
ATOM 771 O O . GLN A 1 94 ? -14.520 5.058 14.543 1.00 72.94 94 GLN A O 1
ATOM 776 N N . GLY A 1 95 ? -13.164 6.585 15.436 1.00 81.31 95 GLY A N 1
ATOM 777 C CA . GLY A 1 95 ? -12.861 5.813 16.651 1.00 81.31 95 GLY A CA 1
ATOM 778 C C . GLY A 1 95 ? -11.808 4.706 16.498 1.00 81.31 95 GLY A C 1
ATOM 779 O O . GLY A 1 95 ? -11.400 4.120 17.506 1.00 81.31 95 GLY A O 1
ATOM 780 N N . LEU A 1 96 ? -11.315 4.444 15.284 1.00 88.06 96 LEU A N 1
ATOM 781 C CA . LEU A 1 96 ? -10.154 3.584 15.061 1.00 88.06 96 LEU A CA 1
ATOM 782 C C . LEU A 1 96 ? -8.873 4.419 15.014 1.00 88.06 96 LEU A C 1
ATOM 784 O O . LEU A 1 96 ? -8.847 5.562 14.562 1.00 88.06 96 LEU A O 1
ATOM 788 N N . THR A 1 97 ? -7.778 3.822 15.468 1.00 90.50 97 THR A N 1
ATOM 789 C CA . THR A 1 97 ? -6.443 4.331 15.154 1.00 90.50 97 THR A CA 1
ATOM 790 C C . THR A 1 97 ? -6.150 4.116 13.667 1.00 90.50 97 THR A C 1
ATOM 792 O O . THR A 1 97 ? -6.673 3.189 13.045 1.00 90.50 97 THR A O 1
ATOM 795 N N . GLN A 1 98 ? -5.243 4.915 13.100 1.00 88.25 98 GLN A N 1
ATOM 796 C CA . GLN A 1 98 ? -4.829 4.763 11.701 1.00 88.25 98 GLN A CA 1
ATOM 797 C C . GLN A 1 98 ? -4.347 3.334 11.382 1.00 88.25 98 GLN A C 1
ATOM 799 O O . GLN A 1 98 ? -4.663 2.796 10.323 1.00 88.25 98 GLN A O 1
ATOM 804 N N . GLN A 1 99 ? -3.596 2.695 12.286 1.00 91.56 99 GLN A N 1
ATOM 805 C CA . GLN A 1 99 ? -3.115 1.325 12.074 1.00 91.56 99 GLN A CA 1
ATOM 806 C C . GLN A 1 99 ? -4.255 0.306 12.040 1.00 91.56 99 GLN A C 1
ATOM 808 O O . GLN A 1 99 ? -4.283 -0.535 11.143 1.00 91.56 99 GLN A O 1
ATOM 813 N N . GLU A 1 100 ? -5.202 0.385 12.977 1.00 93.62 100 GLU A N 1
ATOM 814 C CA . GLU A 1 100 ? -6.381 -0.490 12.988 1.00 93.62 100 GLU A CA 1
ATOM 815 C C . GLU A 1 100 ? -7.187 -0.316 11.700 1.00 93.62 100 GLU A C 1
ATOM 817 O O . GLU A 1 100 ? -7.540 -1.304 11.060 1.00 93.62 100 GLU A O 1
ATOM 822 N N . GLN A 1 101 ? -7.408 0.930 11.279 1.00 91.88 101 GLN A N 1
ATOM 823 C CA . GLN A 1 101 ? -8.118 1.243 10.046 1.00 91.88 101 GLN A CA 1
ATOM 824 C C . GLN A 1 101 ? -7.431 0.623 8.821 1.00 91.88 101 GLN A C 1
ATOM 826 O O . GLN A 1 101 ? -8.081 -0.068 8.037 1.00 91.88 101 GLN A O 1
ATOM 831 N N . ILE A 1 102 ? -6.120 0.834 8.662 1.00 93.75 102 ILE A N 1
ATOM 832 C CA . ILE A 1 102 ? -5.343 0.280 7.545 1.00 93.75 102 ILE A CA 1
ATOM 833 C C . ILE A 1 102 ? -5.433 -1.247 7.538 1.00 93.75 102 ILE A C 1
ATOM 835 O O . ILE A 1 102 ? -5.717 -1.834 6.498 1.00 93.75 102 ILE A O 1
ATOM 839 N N . ILE A 1 103 ? -5.231 -1.895 8.687 1.00 95.75 103 ILE A N 1
ATOM 840 C CA . ILE A 1 103 ? -5.266 -3.358 8.801 1.00 95.75 103 ILE A CA 1
ATOM 841 C C . ILE A 1 103 ? -6.661 -3.902 8.471 1.00 95.75 103 ILE A C 1
ATOM 843 O O . ILE A 1 103 ? -6.773 -4.890 7.745 1.00 95.75 103 ILE A O 1
ATOM 847 N N . VAL A 1 104 ? -7.726 -3.255 8.954 1.00 94.44 104 VAL A N 1
ATOM 848 C CA . VAL A 1 104 ? -9.107 -3.641 8.636 1.00 94.44 104 VAL A CA 1
ATOM 849 C C . VAL A 1 104 ? -9.376 -3.508 7.140 1.00 94.44 104 VAL A C 1
ATOM 851 O O . VAL A 1 104 ? -9.896 -4.451 6.546 1.00 94.44 104 VAL A O 1
ATOM 854 N N . VAL A 1 105 ? -8.993 -2.394 6.507 1.00 93.62 105 VAL A N 1
ATOM 855 C CA . VAL A 1 105 ? -9.177 -2.192 5.059 1.00 93.62 105 VAL A CA 1
ATOM 856 C C . VAL A 1 105 ? -8.401 -3.239 4.262 1.00 93.62 105 VAL A C 1
ATOM 858 O O . VAL A 1 105 ? -8.987 -3.898 3.406 1.00 93.62 105 VAL A O 1
ATOM 861 N N . LEU A 1 106 ? -7.120 -3.460 4.579 1.00 95.75 106 LEU A N 1
ATOM 862 C CA . LEU A 1 106 ? -6.300 -4.475 3.909 1.00 95.75 106 LEU A CA 1
ATOM 863 C C . LEU A 1 106 ? -6.907 -5.875 4.036 1.00 95.75 106 LEU A C 1
ATOM 865 O O . LEU A 1 106 ? -6.882 -6.639 3.075 1.00 95.75 106 LEU A O 1
ATOM 869 N N . LYS A 1 107 ? -7.476 -6.209 5.203 1.00 96.44 107 LYS A N 1
ATOM 870 C CA . LYS A 1 107 ? -8.035 -7.541 5.426 1.00 96.44 107 LYS A CA 1
ATOM 871 C C . LYS A 1 107 ? -9.405 -7.746 4.786 1.00 96.44 107 LYS A C 1
ATOM 873 O O . LYS A 1 107 ? -9.691 -8.839 4.313 1.00 96.44 107 LYS A O 1
ATOM 878 N N . THR A 1 108 ? -10.266 -6.733 4.833 1.00 93.00 108 THR A N 1
ATOM 879 C CA . THR A 1 108 ? -11.688 -6.870 4.468 1.00 93.00 108 THR A CA 1
ATOM 880 C C . THR A 1 108 ? -11.993 -6.443 3.040 1.00 93.00 108 THR A C 1
ATOM 882 O O . THR A 1 108 ? -12.911 -6.986 2.438 1.00 93.00 108 THR A O 1
ATOM 885 N N . GLN A 1 109 ? -11.247 -5.479 2.501 1.00 90.75 109 GLN A N 1
ATOM 886 C CA . GLN A 1 109 ? -11.513 -4.893 1.183 1.00 90.75 109 GLN A CA 1
ATOM 887 C C . GLN A 1 109 ? -10.497 -5.338 0.130 1.00 90.75 109 GLN A C 1
ATOM 889 O O . GLN A 1 109 ? -10.824 -5.376 -1.052 1.00 90.75 109 GLN A O 1
ATOM 894 N N . GLU A 1 110 ? -9.272 -5.662 0.550 1.00 90.50 110 GLU A N 1
ATOM 895 C CA . GLU A 1 110 ? -8.175 -6.042 -0.352 1.00 90.50 110 GLU A CA 1
ATOM 896 C C . GLU A 1 110 ? -7.815 -7.540 -0.262 1.00 90.50 110 GLU A C 1
ATOM 898 O O . GLU A 1 110 ? -7.004 -8.014 -1.050 1.00 90.50 110 GLU A O 1
ATOM 903 N N . ASP A 1 111 ? -8.447 -8.273 0.665 1.00 92.44 111 ASP A N 1
ATOM 904 C CA . ASP A 1 111 ? -8.335 -9.726 0.892 1.00 92.44 111 ASP A CA 1
ATOM 905 C C . ASP A 1 111 ? -6.915 -10.267 1.150 1.00 92.44 111 ASP A C 1
ATOM 907 O O . ASP A 1 111 ? -6.634 -11.447 0.957 1.00 92.44 111 ASP A O 1
ATOM 911 N N . PHE A 1 112 ? -6.006 -9.430 1.658 1.00 96.50 112 PHE A N 1
ATOM 912 C CA . PHE A 1 112 ? -4.686 -9.906 2.076 1.00 96.50 112 PHE A CA 1
ATOM 913 C C . PHE A 1 112 ? -4.786 -10.841 3.288 1.00 96.50 112 PHE A C 1
ATOM 915 O O . PHE A 1 112 ? -5.626 -10.677 4.189 1.00 96.50 112 PHE A O 1
ATOM 922 N N . ASP A 1 113 ? -3.898 -11.828 3.366 1.00 97.19 113 ASP A N 1
ATOM 923 C CA . ASP A 1 113 ? -3.754 -12.629 4.575 1.00 97.19 113 ASP A CA 1
ATOM 924 C C . ASP A 1 113 ? -2.963 -11.880 5.670 1.00 97.19 113 ASP A C 1
ATOM 926 O O . ASP A 1 113 ? -2.393 -10.809 5.465 1.00 97.19 113 ASP A O 1
ATOM 930 N N . PHE A 1 114 ? -2.936 -12.417 6.892 1.00 98.00 114 PHE A N 1
ATOM 931 C CA . PHE A 1 114 ? -2.245 -11.741 7.996 1.00 98.00 114 PHE A CA 1
ATOM 932 C C . PHE A 1 114 ? -0.714 -11.699 7.850 1.00 98.00 114 PHE A C 1
ATOM 934 O O . PHE A 1 114 ? -0.086 -10.833 8.458 1.00 98.00 114 PHE A O 1
ATOM 941 N N . GLN A 1 115 ? -0.110 -12.618 7.093 1.00 97.25 115 GLN A N 1
ATOM 942 C CA . GLN A 1 115 ? 1.326 -12.617 6.796 1.00 97.25 115 GLN A CA 1
ATOM 943 C C . GLN A 1 115 ? 1.660 -11.513 5.795 1.00 97.25 115 GLN A C 1
ATOM 945 O O . GLN A 1 115 ? 2.607 -10.757 6.002 1.00 97.25 115 GLN A O 1
ATOM 950 N N . GLU A 1 116 ? 0.859 -11.374 4.745 1.00 96.88 116 GLU A N 1
ATOM 951 C CA . GLU A 1 116 ? 0.992 -10.311 3.754 1.00 96.88 116 GLU A CA 1
ATOM 952 C C . GLU A 1 116 ? 0.747 -8.944 4.391 1.00 96.88 116 GLU A C 1
ATOM 954 O O . GLU A 1 116 ? 1.548 -8.029 4.211 1.00 96.88 116 GLU A O 1
ATOM 959 N N . ILE A 1 117 ? -0.293 -8.809 5.223 1.00 97.75 117 ILE A N 1
ATOM 960 C CA . ILE A 1 117 ? -0.545 -7.563 5.959 1.00 97.75 117 ILE A CA 1
ATOM 961 C C . ILE A 1 117 ? 0.647 -7.223 6.855 1.00 97.75 117 ILE A C 1
ATOM 963 O O . ILE A 1 117 ? 1.082 -6.076 6.854 1.00 97.75 117 ILE A O 1
ATOM 967 N N . ALA A 1 118 ? 1.217 -8.194 7.576 1.00 97.56 118 ALA A N 1
ATOM 968 C CA . ALA A 1 118 ? 2.404 -7.977 8.405 1.00 97.56 118 ALA A CA 1
ATOM 969 C C . ALA A 1 118 ? 3.599 -7.451 7.596 1.00 97.56 118 ALA A C 1
ATOM 971 O O . ALA A 1 118 ? 4.270 -6.515 8.034 1.00 97.56 118 ALA A O 1
ATOM 972 N N . GLN A 1 119 ? 3.822 -7.982 6.390 1.00 95.62 119 GLN A N 1
ATOM 973 C CA . GLN A 1 119 ? 4.835 -7.466 5.463 1.00 95.62 119 GLN A CA 1
ATOM 974 C C . GLN A 1 119 ? 4.503 -6.040 4.994 1.00 95.62 119 GLN A C 1
ATOM 976 O O . GLN A 1 119 ? 5.394 -5.188 4.928 1.00 95.62 119 GLN A O 1
ATOM 981 N N . ILE A 1 120 ? 3.224 -5.763 4.712 1.00 96.19 120 ILE A N 1
ATOM 982 C CA . ILE A 1 120 ? 2.731 -4.458 4.254 1.00 96.19 120 ILE A CA 1
ATOM 983 C C . ILE A 1 120 ? 2.928 -3.370 5.315 1.00 96.19 120 ILE A C 1
ATOM 985 O O . ILE A 1 120 ? 3.484 -2.309 5.026 1.00 96.19 120 ILE A O 1
ATOM 989 N N . VAL A 1 121 ? 2.483 -3.623 6.546 1.00 95.56 121 VAL A N 1
ATOM 990 C CA . VAL A 1 121 ? 2.530 -2.638 7.638 1.00 95.56 121 VAL A CA 1
ATOM 991 C C . VAL A 1 121 ? 3.854 -2.651 8.413 1.00 95.56 121 VAL A C 1
ATOM 993 O O . VAL A 1 121 ? 4.119 -1.718 9.174 1.00 95.56 121 VAL A O 1
ATOM 996 N N . ALA A 1 122 ? 4.699 -3.660 8.169 1.00 94.81 122 ALA A N 1
ATOM 997 C CA . ALA A 1 122 ? 5.997 -3.892 8.801 1.00 94.81 122 ALA A CA 1
ATOM 998 C C . ALA A 1 122 ? 5.928 -4.062 10.333 1.00 94.81 122 ALA A C 1
ATOM 1000 O O . ALA A 1 122 ? 6.726 -3.473 11.062 1.00 94.81 122 ALA A O 1
ATOM 1001 N N . ILE A 1 123 ? 4.981 -4.878 10.811 1.00 95.56 123 ILE A N 1
ATOM 1002 C CA . ILE A 1 123 ? 4.853 -5.276 12.225 1.00 95.56 123 ILE A CA 1
ATOM 1003 C C . ILE A 1 123 ? 4.629 -6.795 12.334 1.00 95.56 123 ILE A C 1
ATOM 1005 O O . ILE A 1 123 ? 4.200 -7.416 11.359 1.00 95.56 123 ILE A O 1
ATOM 1009 N N . PRO A 1 124 ? 4.883 -7.421 13.495 1.00 98.25 124 PRO A N 1
ATOM 1010 C CA . PRO A 1 124 ? 4.653 -8.849 13.699 1.00 98.25 124 PRO A CA 1
ATOM 1011 C C . PRO A 1 124 ? 3.202 -9.304 13.443 1.00 98.25 124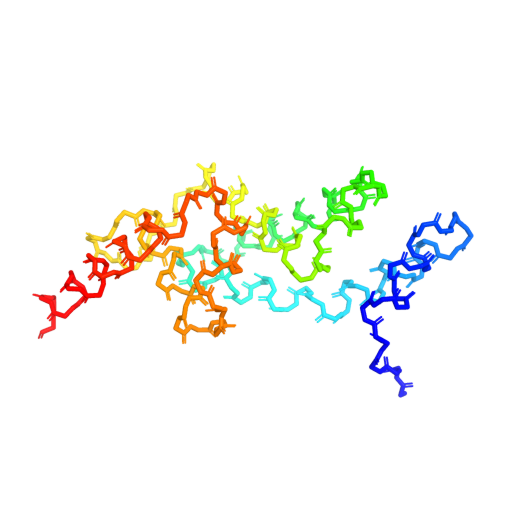 PRO A C 1
ATOM 1013 O O . PRO A 1 124 ? 2.237 -8.631 13.796 1.00 98.25 124 PRO A O 1
ATOM 1016 N N . VAL A 1 125 ? 3.024 -10.508 12.890 1.00 98.25 125 VAL A N 1
ATOM 1017 C CA . VAL A 1 125 ? 1.705 -11.072 12.514 1.00 98.25 125 VAL A CA 1
ATOM 1018 C C . VAL A 1 125 ? 0.740 -11.188 13.701 1.00 98.25 125 VAL A C 1
ATOM 1020 O O . VAL A 1 125 ? -0.469 -11.014 13.552 1.00 98.25 125 VAL A O 1
ATOM 1023 N N . ASN A 1 126 ? 1.252 -11.495 14.893 1.00 97.81 126 ASN A N 1
ATOM 1024 C CA . ASN A 1 126 ? 0.463 -11.527 16.128 1.00 97.81 126 ASN A CA 1
ATOM 1025 C C . ASN A 1 126 ? -0.077 -10.136 16.493 1.00 97.81 126 ASN A C 1
ATOM 1027 O O . ASN A 1 126 ? -1.224 -10.027 16.927 1.00 97.81 126 ASN A O 1
ATOM 1031 N N . GLU A 1 127 ? 0.712 -9.087 16.270 1.00 98.12 127 GLU A N 1
ATOM 1032 C CA . GLU A 1 127 ? 0.286 -7.703 16.459 1.00 98.12 127 GLU A CA 1
ATOM 1033 C C . GLU A 1 127 ? -0.788 -7.316 15.436 1.00 98.12 127 GLU A C 1
ATOM 1035 O O . GLU A 1 127 ? -1.832 -6.795 15.824 1.00 98.12 127 GLU A O 1
ATOM 1040 N N . VAL A 1 128 ? -0.618 -7.696 14.161 1.00 98.25 128 VAL A N 1
ATOM 1041 C CA . VAL A 1 128 ? -1.645 -7.500 13.119 1.00 98.25 128 VAL A CA 1
ATOM 1042 C C . VAL A 1 128 ? -2.978 -8.134 13.521 1.00 98.25 128 VAL A C 1
ATOM 1044 O O . VAL A 1 128 ? -4.021 -7.489 13.432 1.00 98.25 128 VAL A O 1
ATOM 1047 N N . ARG A 1 129 ? -2.968 -9.389 13.989 1.00 98.38 129 ARG A N 1
ATOM 1048 C CA . ARG A 1 129 ? -4.189 -10.088 14.430 1.00 98.38 129 ARG A CA 1
ATOM 1049 C C . ARG A 1 129 ? -4.857 -9.388 15.611 1.00 98.38 129 ARG A C 1
ATOM 1051 O O . ARG A 1 129 ? -6.083 -9.300 15.643 1.00 98.38 129 ARG A O 1
ATOM 1058 N N . SER A 1 130 ? -4.059 -8.909 16.565 1.00 98.12 130 SER A N 1
ATOM 1059 C CA . SER A 1 130 ? -4.547 -8.167 17.729 1.00 98.12 130 SER A CA 1
ATOM 1060 C C . SER A 1 130 ? -5.234 -6.866 17.308 1.00 98.12 130 SER A C 1
ATOM 1062 O O . SER A 1 130 ? -6.399 -6.651 17.638 1.00 98.12 130 SER A O 1
ATOM 1064 N N . LEU A 1 131 ? -4.559 -6.044 16.497 1.00 96.81 131 LEU A N 1
ATOM 1065 C CA . LEU A 1 13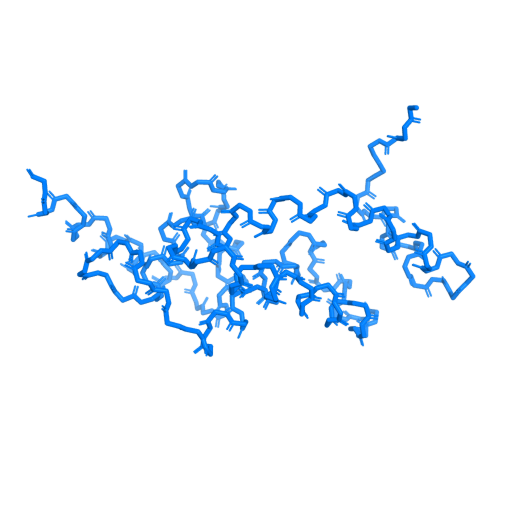1 ? -5.086 -4.771 15.9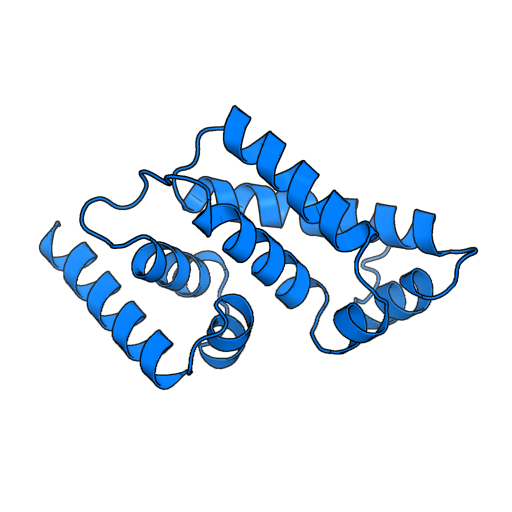96 1.00 96.81 131 LEU A CA 1
ATOM 1066 C C . LEU A 1 131 ? -6.321 -4.965 15.112 1.00 96.81 131 LEU A C 1
ATOM 1068 O O . LEU A 1 131 ? -7.293 -4.229 15.255 1.00 96.81 131 LEU A O 1
ATOM 1072 N N . PHE A 1 132 ? -6.326 -5.987 14.252 1.00 97.25 132 PHE A N 1
ATOM 1073 C CA . PHE A 1 132 ? -7.502 -6.337 13.456 1.00 97.25 132 PHE A CA 1
ATOM 1074 C C . PHE A 1 132 ? -8.704 -6.654 14.351 1.00 97.25 132 PHE A C 1
ATOM 1076 O O . PHE A 1 132 ? -9.776 -6.084 14.168 1.00 97.25 132 PHE A O 1
ATOM 1083 N N . LYS A 1 133 ? -8.525 -7.527 15.352 1.00 96.81 133 LYS A N 1
ATOM 1084 C CA . LYS A 1 133 ? -9.595 -7.894 16.286 1.00 96.81 133 LYS A CA 1
ATOM 1085 C C . LYS A 1 133 ? -10.134 -6.669 17.027 1.00 96.81 133 LYS A C 1
ATOM 1087 O O . LYS A 1 133 ? -11.347 -6.496 17.092 1.00 96.81 133 LYS A O 1
ATOM 1092 N N . THR A 1 134 ? -9.249 -5.825 17.555 1.00 95.69 134 THR A N 1
ATOM 1093 C CA . THR A 1 134 ? -9.633 -4.589 18.250 1.00 95.69 134 THR A CA 1
ATOM 1094 C C . THR A 1 134 ? -10.398 -3.641 17.328 1.00 95.69 134 THR A C 1
ATOM 1096 O O . THR A 1 134 ? -11.442 -3.128 17.722 1.00 95.69 134 THR A O 1
ATOM 1099 N N . GLY A 1 135 ? -9.933 -3.455 16.089 1.00 93.94 135 GLY A N 1
ATOM 1100 C CA . GLY A 1 135 ? -10.614 -2.631 15.090 1.00 93.94 135 GLY A CA 1
ATOM 1101 C C . GLY A 1 135 ? -12.025 -3.132 14.772 1.00 93.94 135 GLY A C 1
ATOM 1102 O O . GLY A 1 135 ? -12.962 -2.342 14.771 1.00 93.94 135 GLY A O 1
ATOM 1103 N N . ILE A 1 136 ? -12.201 -4.443 14.577 1.00 94.50 136 ILE A N 1
ATOM 1104 C CA . ILE A 1 136 ? -13.521 -5.041 14.317 1.00 94.50 136 ILE A CA 1
ATOM 1105 C C . ILE A 1 136 ? -14.474 -4.869 15.507 1.00 94.50 136 ILE A C 1
ATOM 1107 O O . ILE A 1 136 ? -15.639 -4.546 15.296 1.00 94.50 136 ILE A O 1
ATOM 1111 N N . ILE A 1 137 ? -13.997 -5.045 16.745 1.00 94.19 137 ILE A N 1
ATOM 1112 C CA . ILE A 1 137 ? -14.816 -4.815 17.949 1.00 94.19 137 ILE A CA 1
ATOM 1113 C C . ILE A 1 137 ? -15.306 -3.364 17.985 1.00 94.19 137 ILE A C 1
ATOM 1115 O O . ILE A 1 137 ? -16.503 -3.134 18.090 1.00 94.19 137 ILE A O 1
ATOM 1119 N N . LYS A 1 138 ? -14.404 -2.395 17.789 1.00 92.38 138 LYS A N 1
ATOM 1120 C CA . LYS A 1 138 ? -14.755 -0.967 17.777 1.00 92.38 138 LYS A CA 1
ATOM 1121 C C . LYS A 1 138 ? -15.783 -0.610 16.703 1.00 92.38 138 LYS A C 1
ATOM 1123 O O . LYS A 1 138 ? -16.657 0.201 16.970 1.00 92.38 138 LYS A O 1
ATOM 1128 N N . ILE A 1 139 ? -15.682 -1.201 15.509 1.00 90.00 139 ILE A N 1
ATOM 1129 C CA . ILE A 1 139 ? -16.660 -0.991 14.429 1.00 90.00 139 ILE A CA 1
ATOM 1130 C C . ILE A 1 139 ? -18.030 -1.547 14.828 1.00 90.00 139 ILE A C 1
ATOM 1132 O O . ILE A 1 139 ? -19.041 -0.890 14.608 1.00 90.00 139 ILE A O 1
ATOM 1136 N N . ASN A 1 140 ? -18.068 -2.742 15.419 1.00 89.12 140 ASN A N 1
ATOM 1137 C CA . ASN A 1 140 ? -19.322 -3.374 15.827 1.00 89.12 140 ASN A CA 1
ATOM 1138 C C . ASN A 1 140 ? -19.986 -2.656 17.011 1.00 89.12 140 ASN A C 1
ATOM 1140 O O . ASN A 1 140 ? -21.206 -2.606 17.058 1.00 89.12 140 ASN A O 1
ATOM 1144 N N . ASP A 1 141 ? -19.205 -2.086 17.932 1.00 86.00 141 ASP A N 1
ATOM 1145 C CA . ASP A 1 141 ? -19.715 -1.334 19.088 1.00 86.00 141 ASP A CA 1
ATOM 1146 C C . ASP A 1 141 ? -20.286 0.052 18.706 1.00 86.00 141 ASP A C 1
ATOM 1148 O O . ASP A 1 141 ? -20.900 0.722 19.536 1.00 86.00 141 ASP A O 1
ATOM 1152 N N . GLN A 1 142 ? -20.061 0.509 17.468 1.00 72.38 142 GLN A N 1
ATOM 1153 C CA . GLN A 1 142 ? -20.561 1.783 16.929 1.00 72.38 142 GLN A CA 1
ATOM 1154 C C . GLN A 1 142 ? -21.863 1.654 16.122 1.00 72.38 142 GLN A C 1
ATOM 1156 O O . GLN A 1 142 ? -22.411 2.680 15.709 1.00 72.38 142 GLN A O 1
ATOM 1161 N N . LEU A 1 143 ? -22.327 0.427 15.866 1.00 60.50 143 LEU A N 1
ATOM 1162 C CA . LEU A 1 143 ? -23.552 0.107 15.123 1.00 60.50 143 LEU A CA 1
ATOM 1163 C C . LEU A 1 143 ? -24.704 -0.222 16.078 1.00 60.50 143 LEU A C 1
ATOM 1165 O O . LEU A 1 143 ? -25.843 0.179 15.749 1.00 60.50 143 LEU A O 1
#

Foldseek 3Di:
DPDPDDQVNLLVQCQDPVRVVVSLVVVCVVPLVVLLVLLVQLQDDNVVSVVLSVVLSVVVSVDDSVLPVVDGVNLSSLLSSLVVCVVPDRPPDPPADSLLSSLLCCCPVVVDDLVSVCSSNVHDSVVSVVSPVVSVVSNVVVD

pLDDT: mean 89.97, std 11.11, range [37.41, 98.38]

InterPro domains:
  IPR013324 RNA polymerase sigma factor, region 3/4-like [SSF88659] (92-142)
  IPR013325 RNA polymerase sigma factor, region 2 [SSF88946] (3-65)
  IPR036388 Winged helix-like DNA-binding domain superfamily [G3DSA:1.10.10.10] (91-143)
  IPR039425 RNA polymerase sigma-70-like [PTHR43133] (6-69)